Protein AF-B0Z408-F1 (afdb_monomer_lite)

Radius of gyration: 11.82 Å; chains: 1; bounding box: 23×27×33 Å

Structure (mmCIF, N/CA/C/O backbone):
data_AF-B0Z408-F1
#
_entry.id   AF-B0Z408-F1
#
loop_
_atom_site.group_PDB
_atom_site.id
_atom_site.type_symbol
_atom_site.label_atom_id
_atom_site.label_alt_id
_atom_site.label_comp_id
_atom_site.label_asym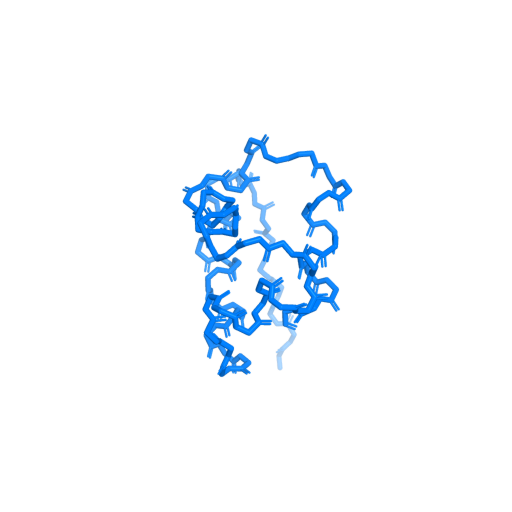_id
_atom_site.label_entity_id
_atom_site.label_seq_id
_atom_site.pdbx_PDB_ins_code
_atom_site.Cartn_x
_atom_site.Cartn_y
_atom_site.Cartn_z
_atom_site.occupancy
_atom_site.B_iso_or_equiv
_atom_site.auth_seq_id
_atom_site.auth_comp_id
_atom_site.auth_asym_id
_atom_site.auth_atom_id
_atom_site.pdbx_PDB_model_num
ATOM 1 N N . MET A 1 1 ? -0.513 -19.941 -18.799 1.00 45.50 1 MET A N 1
ATOM 2 C CA . MET A 1 1 ? 0.519 -18.994 -19.279 1.00 45.50 1 MET A CA 1
ATOM 3 C C . MET A 1 1 ? 1.051 -18.233 -18.080 1.00 45.50 1 MET A C 1
ATOM 5 O O . MET A 1 1 ? 0.244 -17.664 -17.358 1.00 45.50 1 MET A O 1
ATOM 9 N N . ASN A 1 2 ? 2.361 -18.265 -17.828 1.00 64.62 2 ASN A N 1
ATOM 10 C CA . ASN A 1 2 ? 2.968 -17.546 -16.706 1.00 64.62 2 ASN A CA 1
ATOM 11 C C . ASN A 1 2 ? 3.421 -16.160 -17.196 1.00 64.62 2 ASN A C 1
ATOM 13 O O . ASN A 1 2 ? 4.592 -15.946 -17.501 1.00 64.62 2 ASN A O 1
ATOM 17 N N . THR A 1 3 ? 2.465 -15.251 -17.399 1.00 76.81 3 THR A N 1
ATOM 18 C CA . THR A 1 3 ? 2.761 -13.895 -17.878 1.00 76.81 3 THR A CA 1
ATOM 19 C C . THR A 1 3 ? 3.424 -13.106 -16.752 1.00 76.81 3 THR A C 1
ATOM 21 O O . THR A 1 3 ? 2.787 -12.796 -15.748 1.00 76.81 3 THR A O 1
ATOM 24 N N . GLN A 1 4 ? 4.713 -12.794 -16.900 1.00 79.56 4 GLN A N 1
ATOM 25 C CA . GLN A 1 4 ? 5.442 -11.975 -15.934 1.00 79.56 4 GLN A CA 1
ATOM 26 C C . GLN A 1 4 ? 5.280 -10.487 -16.255 1.00 79.56 4 GLN A C 1
ATOM 28 O O . GLN A 1 4 ? 5.634 -10.030 -17.342 1.00 79.56 4 GLN A O 1
ATOM 33 N N . TYR A 1 5 ? 4.785 -9.717 -15.286 1.00 80.75 5 TYR A N 1
ATOM 34 C CA . TYR A 1 5 ? 4.635 -8.266 -15.391 1.00 80.75 5 TYR A CA 1
ATOM 35 C C . TYR A 1 5 ? 5.734 -7.568 -14.588 1.00 80.75 5 TYR A C 1
ATOM 37 O O . TYR A 1 5 ? 5.558 -7.240 -13.416 1.00 80.75 5 TYR A O 1
ATOM 45 N N . ALA A 1 6 ? 6.893 -7.363 -15.217 1.00 89.06 6 ALA A N 1
ATOM 46 C CA . ALA A 1 6 ? 8.011 -6.680 -14.574 1.00 89.06 6 ALA A CA 1
ATOM 47 C C . ALA A 1 6 ? 7.677 -5.208 -14.276 1.00 89.06 6 ALA A C 1
ATO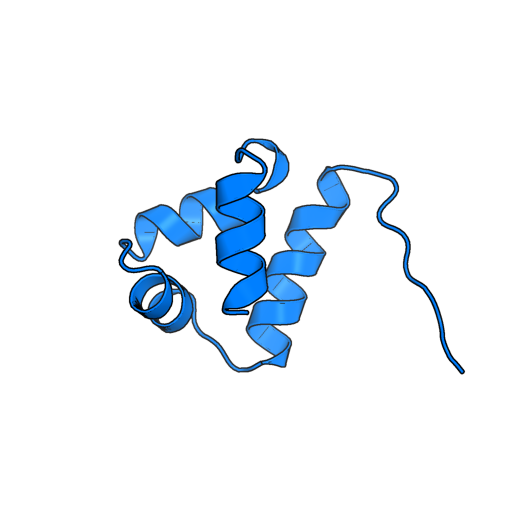M 49 O O . ALA A 1 6 ? 7.215 -4.472 -15.153 1.00 89.06 6 ALA A O 1
ATOM 50 N N . LEU A 1 7 ? 7.983 -4.768 -13.053 1.00 90.12 7 LEU A N 1
ATOM 51 C CA . LEU A 1 7 ? 7.963 -3.355 -12.684 1.00 90.12 7 LEU A CA 1
ATOM 52 C C . LEU A 1 7 ? 9.243 -2.699 -13.203 1.00 90.12 7 LEU A C 1
ATOM 54 O O . LEU A 1 7 ? 10.337 -2.980 -12.726 1.00 90.12 7 LEU A O 1
ATOM 58 N N . ARG A 1 8 ? 9.098 -1.847 -14.214 1.00 94.00 8 ARG A N 1
ATOM 59 C CA . ARG A 1 8 ? 10.179 -1.102 -14.869 1.00 94.00 8 ARG A CA 1
ATOM 60 C C . ARG A 1 8 ? 10.325 0.317 -14.332 1.00 94.00 8 ARG A C 1
ATOM 62 O O . ARG A 1 8 ? 11.378 0.918 -14.501 1.00 94.00 8 ARG A O 1
ATOM 69 N N . THR A 1 9 ? 9.281 0.871 -13.715 1.00 93.75 9 THR A N 1
ATOM 70 C CA . THR A 1 9 ? 9.302 2.233 -13.166 1.00 93.75 9 THR A CA 1
ATOM 71 C C . THR A 1 9 ? 8.617 2.305 -11.805 1.00 93.75 9 THR A C 1
ATOM 73 O O . THR A 1 9 ? 7.666 1.576 -11.522 1.00 93.75 9 THR A O 1
ATOM 76 N N . LEU A 1 10 ? 9.066 3.236 -10.959 1.00 92.31 10 LEU A N 1
ATOM 77 C CA . LEU A 1 10 ? 8.501 3.441 -9.620 1.00 92.31 10 LEU A CA 1
ATO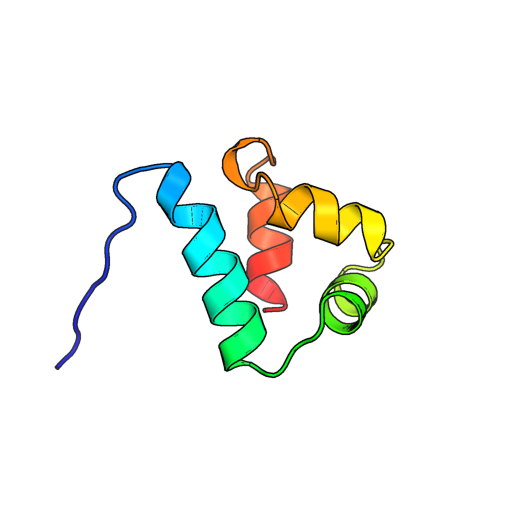M 78 C C . LEU A 1 10 ? 7.008 3.801 -9.650 1.00 92.31 10 LEU A C 1
ATOM 80 O O . LEU A 1 10 ? 6.253 3.398 -8.767 1.00 92.31 10 LEU A O 1
ATOM 84 N N . ASN A 1 11 ? 6.553 4.490 -10.698 1.00 91.50 11 ASN A N 1
ATOM 85 C CA . ASN A 1 11 ? 5.147 4.866 -10.865 1.00 91.50 11 ASN A CA 1
ATOM 86 C C . ASN A 1 11 ? 4.217 3.648 -10.999 1.00 91.50 11 ASN A C 1
ATOM 88 O O . ASN A 1 11 ? 3.026 3.756 -10.711 1.00 91.50 11 ASN A O 1
ATOM 92 N N . GLN A 1 12 ? 4.749 2.480 -11.377 1.00 93.75 12 GLN A N 1
ATOM 93 C CA . GLN A 1 12 ? 3.984 1.236 -11.454 1.00 93.75 12 GLN A CA 1
ATOM 94 C C . GLN A 1 12 ? 3.709 0.618 -10.074 1.00 93.75 12 GLN A C 1
ATOM 96 O O . GLN A 1 12 ? 2.778 -0.173 -9.949 1.00 93.75 12 GLN A O 1
ATOM 101 N N . LEU A 1 13 ? 4.431 1.010 -9.015 1.00 94.12 13 LEU A N 1
ATOM 102 C CA . LEU A 1 13 ? 4.210 0.476 -7.663 1.00 94.12 13 LEU A CA 1
ATOM 103 C C . LEU A 1 13 ? 2.810 0.793 -7.133 1.00 94.12 13 LEU A C 1
ATOM 105 O O . LEU A 1 13 ? 2.172 -0.049 -6.507 1.00 94.12 13 LEU A O 1
ATOM 109 N N . ARG A 1 14 ? 2.305 2.002 -7.394 1.00 94.88 14 ARG A N 1
ATOM 110 C CA . ARG A 1 14 ? 0.990 2.442 -6.911 1.00 94.88 14 ARG A CA 1
ATOM 111 C C . ARG A 1 14 ? -0.175 1.612 -7.459 1.00 94.88 14 ARG A C 1
ATOM 113 O O . ARG A 1 14 ? -0.938 1.094 -6.641 1.00 94.88 14 ARG A O 1
ATOM 120 N N . PRO A 1 15 ? -0.363 1.478 -8.786 1.00 94.44 15 PRO A N 1
ATOM 121 C CA . PRO A 1 15 ? -1.455 0.668 -9.315 1.00 94.44 15 PRO A CA 1
ATOM 122 C C . PRO A 1 15 ? -1.339 -0.801 -8.894 1.00 94.44 15 PRO A C 1
ATOM 124 O O . PRO A 1 15 ? -2.361 -1.417 -8.617 1.00 94.44 15 PRO A O 1
ATOM 127 N N . VAL A 1 16 ? -0.121 -1.331 -8.750 1.00 93.38 16 VAL A N 1
ATOM 128 C CA . VAL A 1 16 ? 0.126 -2.703 -8.281 1.00 93.38 16 VAL A CA 1
ATOM 129 C C . VAL A 1 16 ? -0.328 -2.883 -6.835 1.00 93.38 16 VAL A C 1
ATOM 131 O O . VAL A 1 16 ? -1.140 -3.757 -6.550 1.00 93.38 16 VAL A O 1
ATOM 134 N N . LEU A 1 17 ? 0.114 -2.011 -5.929 1.00 93.81 17 LEU A N 1
ATOM 135 C CA . LEU A 1 17 ? -0.226 -2.073 -4.507 1.00 93.81 17 LEU A CA 1
ATOM 136 C C . LEU A 1 17 ? -1.739 -1.920 -4.272 1.00 93.81 17 LEU A C 1
ATOM 138 O O . LEU A 1 17 ? -2.334 -2.650 -3.480 1.00 93.81 17 LEU A O 1
ATOM 142 N N . ILE A 1 18 ? -2.389 -1.002 -4.997 1.00 94.44 18 ILE A N 1
ATOM 143 C CA . ILE A 1 18 ? -3.848 -0.829 -4.941 1.00 94.44 18 ILE A CA 1
ATOM 144 C C . ILE A 1 18 ? -4.571 -2.034 -5.556 1.00 94.44 18 ILE A C 1
ATOM 146 O O . ILE A 1 18 ? -5.602 -2.449 -5.023 1.00 94.44 18 ILE A O 1
ATOM 150 N N . GLY A 1 19 ? -4.049 -2.569 -6.661 1.00 94.75 19 GLY A N 1
ATOM 151 C CA . GLY A 1 19 ? -4.589 -3.728 -7.363 1.00 94.75 19 GLY A CA 1
ATOM 152 C C . GLY A 1 19 ? -4.603 -4.971 -6.481 1.00 94.75 19 GLY A C 1
ATOM 153 O O . GLY A 1 19 ? -5.676 -5.520 -6.259 1.00 94.75 19 GLY A O 1
ATOM 154 N N . PHE A 1 20 ? -3.459 -5.343 -5.900 1.00 94.50 20 PHE A N 1
ATOM 155 C CA . PHE A 1 20 ? -3.347 -6.473 -4.970 1.00 94.50 20 PHE A CA 1
ATOM 156 C C . PHE A 1 20 ? -4.299 -6.335 -3.787 1.00 94.50 20 PHE A C 1
ATOM 158 O O . PHE A 1 20 ? -5.095 -7.234 -3.529 1.00 94.50 20 PHE A O 1
ATOM 165 N N . ARG A 1 21 ? -4.316 -5.162 -3.139 1.00 96.38 21 ARG A N 1
ATOM 166 C CA . ARG A 1 21 ? -5.238 -4.906 -2.028 1.00 96.38 21 ARG A CA 1
ATOM 167 C C . ARG A 1 21 ? -6.693 -5.184 -2.417 1.00 96.38 21 ARG A C 1
ATOM 169 O O . ARG A 1 21 ? -7.425 -5.819 -1.664 1.00 96.38 21 ARG A O 1
ATOM 176 N N . LYS A 1 22 ? -7.128 -4.662 -3.567 1.00 96.50 22 LYS A N 1
ATOM 177 C CA . LYS A 1 22 ? -8.503 -4.840 -4.048 1.00 96.50 22 LYS A CA 1
ATOM 178 C C . LYS A 1 22 ? -8.781 -6.286 -4.462 1.00 96.50 22 LYS A C 1
ATOM 180 O O . LYS A 1 22 ? -9.863 -6.776 -4.164 1.00 96.50 22 LYS A O 1
ATOM 185 N N . ALA A 1 23 ? -7.825 -6.953 -5.108 1.00 96.12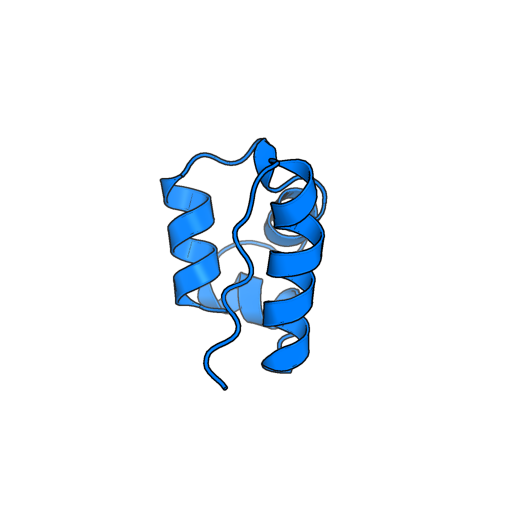 23 ALA A N 1
ATOM 186 C CA . ALA A 1 23 ? -7.942 -8.348 -5.527 1.00 96.12 23 ALA A CA 1
ATOM 187 C C . ALA A 1 23 ? -8.110 -9.301 -4.331 1.00 96.12 23 ALA A C 1
ATOM 189 O O . ALA A 1 23 ? -8.878 -10.250 -4.421 1.00 96.12 23 ALA A O 1
ATOM 190 N N . ASN A 1 24 ? -7.481 -8.993 -3.193 1.00 95.56 24 ASN A N 1
ATOM 191 C CA . ASN A 1 24 ? -7.650 -9.727 -1.936 1.00 95.56 24 ASN A CA 1
ATOM 192 C C . ASN A 1 24 ? -8.855 -9.263 -1.090 1.00 95.56 24 ASN A C 1
ATOM 194 O O . ASN A 1 24 ? -8.989 -9.654 0.067 1.00 95.56 24 ASN A O 1
ATOM 198 N N . GLY A 1 25 ? -9.730 -8.398 -1.621 1.00 96.69 25 GLY A N 1
ATOM 199 C CA . GLY A 1 25 ? -10.923 -7.917 -0.910 1.00 96.69 25 GLY A CA 1
ATOM 200 C C . GLY A 1 25 ? -10.627 -7.031 0.308 1.00 96.69 25 GLY A C 1
ATOM 201 O O . GLY A 1 25 ? -11.514 -6.778 1.121 1.00 96.69 25 GLY A O 1
ATOM 202 N N . LEU A 1 26 ? -9.394 -6.539 0.453 1.00 97.25 26 LEU A N 1
ATOM 203 C CA . LEU A 1 26 ? -8.974 -5.782 1.628 1.00 97.25 26 LEU A CA 1
ATOM 204 C C . LEU A 1 26 ? -9.350 -4.307 1.499 1.00 97.25 26 LEU A C 1
ATOM 206 O O . LEU A 1 26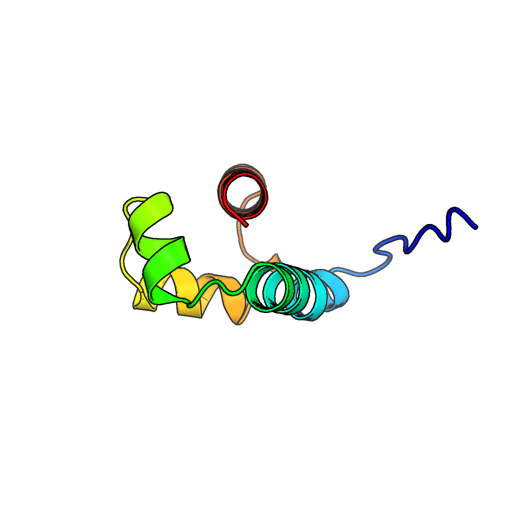 ? -9.069 -3.641 0.499 1.00 97.25 26 LEU A O 1
ATOM 210 N N . THR A 1 27 ? -9.916 -3.727 2.553 1.00 96.94 27 THR A N 1
ATOM 211 C CA . THR A 1 27 ? -10.049 -2.267 2.667 1.00 96.94 27 THR A CA 1
ATOM 212 C C . THR A 1 27 ? -8.739 -1.637 3.152 1.00 96.94 27 THR A C 1
ATOM 214 O O . THR A 1 27 ? -7.844 -2.319 3.650 1.00 96.94 27 THR A O 1
ATOM 217 N N . GLN A 1 28 ? -8.608 -0.311 3.039 1.00 96.50 28 GLN A N 1
ATOM 218 C CA . GLN A 1 28 ? -7.475 0.399 3.653 1.00 96.50 28 GLN A CA 1
ATOM 219 C C . GLN A 1 28 ? -7.420 0.182 5.172 1.00 96.50 28 GLN A C 1
ATOM 221 O O . GLN A 1 28 ? -6.330 0.059 5.724 1.00 96.50 28 GLN A O 1
ATOM 226 N N . LYS A 1 29 ? -8.589 0.101 5.822 1.00 97.56 29 LYS A N 1
ATOM 227 C CA . LYS A 1 29 ? -8.716 -0.178 7.252 1.00 97.56 29 LYS A CA 1
ATOM 228 C C . LYS A 1 29 ? -8.141 -1.555 7.595 1.00 97.56 29 LYS A C 1
ATOM 230 O O . LYS A 1 29 ? -7.270 -1.633 8.454 1.00 97.56 29 LYS A O 1
ATOM 235 N N . ASN A 1 30 ? -8.509 -2.598 6.846 1.00 97.81 30 ASN A N 1
ATOM 236 C CA . ASN A 1 30 ? -8.010 -3.955 7.103 1.00 97.81 30 ASN A CA 1
ATOM 237 C C . ASN A 1 30 ? -6.486 -4.050 6.992 1.00 97.81 30 ASN A C 1
ATOM 239 O O . ASN A 1 30 ? -5.839 -4.647 7.847 1.00 97.81 30 ASN A O 1
ATOM 243 N N . VAL A 1 31 ? -5.896 -3.439 5.959 1.00 97.12 31 VAL A N 1
ATOM 244 C CA . VAL A 1 31 ? -4.433 -3.439 5.802 1.00 97.12 31 VAL A CA 1
ATOM 245 C C . VAL A 1 31 ? -3.765 -2.652 6.930 1.00 97.12 31 VAL A C 1
ATOM 247 O O . VAL A 1 31 ? -2.744 -3.083 7.456 1.00 97.12 31 VAL A O 1
ATOM 250 N N . SER A 1 32 ? -4.347 -1.523 7.343 1.00 97.00 32 SER A N 1
ATOM 251 C CA . SER A 1 32 ? -3.801 -0.728 8.446 1.00 97.00 32 SER A CA 1
ATOM 252 C C . SER A 1 32 ? -3.840 -1.465 9.789 1.00 97.00 32 SER A C 1
ATOM 254 O O . SER A 1 32 ? -2.851 -1.435 10.515 1.00 97.00 32 SER A O 1
ATOM 256 N N . GLU A 1 33 ? -4.916 -2.211 10.063 1.00 97.81 33 GLU A N 1
ATOM 257 C CA . GLU A 1 33 ? -5.054 -3.054 11.257 1.00 97.81 33 GLU A CA 1
ATOM 258 C C . GLU A 1 33 ? -3.996 -4.164 11.278 1.00 97.81 33 GLU A C 1
ATOM 260 O O . GLU A 1 33 ? -3.298 -4.324 12.275 1.00 97.81 33 GLU A O 1
ATOM 265 N N . ARG A 1 34 ? -3.798 -4.868 10.152 1.00 96.69 34 ARG A N 1
ATOM 266 C CA . ARG A 1 34 ? -2.766 -5.918 10.021 1.00 96.69 34 ARG A CA 1
ATOM 267 C C . ARG A 1 34 ? -1.345 -5.392 10.225 1.00 96.69 34 ARG A C 1
ATOM 269 O O . ARG A 1 34 ? -0.484 -6.116 10.709 1.00 96.69 34 ARG A O 1
ATOM 276 N N . LEU A 1 35 ? -1.099 -4.143 9.840 1.00 96.19 35 LEU A N 1
ATOM 277 C CA . LEU A 1 35 ? 0.201 -3.485 9.978 1.00 96.19 35 LEU A CA 1
ATOM 278 C C . LEU A 1 35 ? 0.404 -2.814 11.343 1.00 96.19 35 LEU A C 1
ATOM 280 O O . LEU A 1 35 ? 1.504 -2.326 11.598 1.00 96.19 35 LEU A O 1
ATOM 284 N N . GLY A 1 36 ? -0.628 -2.734 12.189 1.00 96.88 36 GLY A N 1
ATOM 285 C CA . GLY A 1 36 ? -0.571 -1.983 13.446 1.00 96.88 36 GLY A CA 1
ATOM 286 C C . GLY A 1 36 ? -0.367 -0.474 13.249 1.00 96.88 36 GLY A C 1
ATOM 287 O O . GLY A 1 36 ? 0.274 0.173 14.073 1.00 96.88 36 GLY A O 1
ATOM 288 N N . ILE A 1 37 ? -0.868 0.097 12.146 1.00 96.06 37 ILE A N 1
ATOM 289 C CA . ILE A 1 37 ? -0.756 1.531 11.818 1.00 96.06 37 ILE A CA 1
ATOM 290 C C . ILE A 1 37 ? -2.139 2.156 11.623 1.00 96.06 37 ILE A C 1
ATOM 292 O O . ILE A 1 37 ? -3.134 1.466 11.434 1.00 96.06 37 ILE A O 1
ATOM 296 N N . THR A 1 38 ? -2.220 3.487 11.593 1.00 97.94 38 THR A N 1
ATOM 297 C CA . THR A 1 38 ? -3.494 4.163 11.304 1.00 97.94 38 THR A CA 1
ATOM 298 C C . THR A 1 38 ? -3.871 4.065 9.821 1.00 97.94 38 THR A C 1
ATOM 300 O O . THR A 1 38 ? -3.005 4.043 8.938 1.00 97.94 38 THR A O 1
ATOM 303 N N . GLN A 1 39 ? -5.172 4.105 9.513 1.00 96.75 39 GLN A N 1
ATOM 304 C CA . GLN A 1 39 ? -5.658 4.116 8.126 1.00 96.75 39 GLN A CA 1
ATOM 305 C C . GLN A 1 39 ? -5.091 5.299 7.320 1.00 96.75 39 GLN A C 1
ATOM 307 O O . GLN A 1 39 ? -4.732 5.134 6.156 1.00 96.75 39 GLN A O 1
ATOM 312 N N . GLN A 1 40 ? -4.932 6.476 7.939 1.00 97.12 40 GLN A N 1
ATOM 313 C CA . GLN A 1 40 ? -4.310 7.646 7.306 1.00 97.12 40 GLN A CA 1
ATOM 314 C C . GLN A 1 40 ? -2.840 7.385 6.934 1.00 97.12 40 GLN A C 1
ATOM 316 O O . GLN A 1 40 ? -2.381 7.786 5.862 1.00 97.12 40 GLN A O 1
ATOM 321 N N . THR A 1 41 ? -2.107 6.676 7.797 1.00 95.69 41 THR A N 1
ATOM 322 C CA . THR A 1 41 ? -0.704 6.299 7.571 1.00 95.69 41 THR A CA 1
ATOM 323 C C . THR A 1 41 ? -0.575 5.349 6.382 1.00 95.69 41 THR A C 1
ATOM 325 O O . THR A 1 41 ? 0.339 5.501 5.566 1.00 95.69 41 THR A O 1
ATOM 328 N N . TYR A 1 42 ? -1.514 4.410 6.241 1.00 96.38 42 TYR A N 1
ATOM 329 C CA . TYR A 1 42 ? -1.601 3.544 5.068 1.00 96.38 42 TYR A CA 1
ATOM 330 C C . TYR A 1 42 ? -2.025 4.310 3.804 1.00 96.38 42 TYR A C 1
ATOM 332 O O . TYR A 1 42 ? -1.424 4.130 2.748 1.00 96.38 42 TYR A O 1
ATOM 340 N N . ALA A 1 43 ? -3.008 5.211 3.897 1.00 95.00 43 ALA A N 1
ATOM 341 C CA . ALA A 1 43 ? -3.484 6.001 2.761 1.00 95.00 43 ALA A CA 1
ATOM 342 C C . ALA A 1 43 ? -2.373 6.871 2.147 1.00 95.00 43 ALA A C 1
ATOM 344 O O . ALA A 1 43 ? -2.244 6.919 0.924 1.00 95.00 43 ALA A O 1
ATOM 345 N N . ARG A 1 44 ? -1.522 7.494 2.978 1.00 94.75 44 ARG A N 1
ATOM 346 C CA . ARG A 1 44 ? -0.341 8.247 2.517 1.00 94.75 44 ARG A CA 1
ATOM 347 C C . ARG A 1 44 ? 0.656 7.354 1.773 1.00 94.75 44 ARG A C 1
ATOM 349 O O . ARG A 1 44 ? 1.122 7.733 0.703 1.00 94.75 44 ARG A O 1
ATOM 356 N N . LEU A 1 45 ? 0.924 6.152 2.292 1.00 94.50 45 LEU A N 1
ATOM 357 C CA . LEU A 1 45 ? 1.778 5.171 1.614 1.00 94.50 45 LEU A CA 1
ATOM 358 C C . LEU A 1 45 ? 1.174 4.732 0.275 1.00 94.50 45 LEU A C 1
ATOM 360 O O . LEU A 1 45 ? 1.872 4.701 -0.728 1.00 94.50 45 LEU A O 1
ATOM 364 N N . GLY A 1 46 ? -0.126 4.433 0.231 1.00 91.94 46 GLY A N 1
ATOM 365 C CA . GLY A 1 46 ? -0.806 4.037 -1.004 1.00 91.94 46 GLY A CA 1
ATOM 366 C C . GLY A 1 46 ? -0.887 5.154 -2.053 1.00 91.94 46 GLY A C 1
ATOM 367 O O . GLY A 1 46 ? -1.004 4.865 -3.244 1.00 91.94 46 GLY A O 1
ATOM 368 N N . ALA A 1 47 ? -0.817 6.422 -1.639 1.00 94.44 47 ALA A N 1
ATOM 369 C CA . ALA A 1 47 ? -0.778 7.568 -2.544 1.00 94.44 47 ALA A CA 1
ATOM 370 C C . ALA A 1 47 ? 0.601 7.757 -3.196 1.00 94.44 47 ALA A C 1
ATOM 372 O O . ALA A 1 47 ? 0.660 8.107 -4.376 1.00 94.44 47 ALA A O 1
ATOM 373 N N . ASN A 1 48 ? 1.685 7.489 -2.458 1.00 95.25 48 ASN A N 1
ATOM 374 C CA . ASN A 1 48 ? 3.059 7.566 -2.953 1.00 95.25 48 ASN A CA 1
ATOM 375 C C . ASN A 1 48 ? 3.942 6.435 -2.378 1.00 95.25 48 ASN A C 1
ATOM 377 O O . ASN A 1 48 ? 4.727 6.662 -1.458 1.00 95.25 48 ASN A O 1
ATOM 381 N N . PRO A 1 49 ? 3.836 5.201 -2.899 1.00 94.31 49 PRO A N 1
ATOM 382 C CA . PRO A 1 49 ? 4.623 4.081 -2.386 1.00 94.31 49 PRO A CA 1
ATOM 383 C C . PRO A 1 49 ? 6.107 4.180 -2.753 1.00 94.31 49 PRO A C 1
ATOM 385 O O . PRO A 1 49 ? 6.941 3.629 -2.045 1.00 94.31 49 PRO A O 1
ATOM 388 N N . ALA A 1 50 ? 6.455 4.911 -3.814 1.00 94.38 50 ALA A N 1
ATOM 389 C CA . ALA A 1 50 ? 7.836 5.077 -4.260 1.00 94.38 50 ALA A CA 1
ATOM 390 C C . ALA A 1 50 ? 8.711 5.857 -3.262 1.00 94.38 50 ALA A C 1
ATOM 392 O O . ALA A 1 50 ? 9.925 5.688 -3.263 1.00 94.38 50 ALA A O 1
ATOM 393 N N . SER A 1 51 ? 8.112 6.690 -2.402 1.00 93.31 51 SER A N 1
ATOM 394 C CA . SER A 1 51 ? 8.835 7.400 -1.339 1.00 93.31 51 SER A CA 1
ATOM 395 C C . SER A 1 51 ? 8.983 6.591 -0.048 1.00 93.31 51 SER A C 1
ATOM 397 O O . SER A 1 51 ? 9.570 7.084 0.914 1.00 93.31 51 SER A O 1
ATOM 399 N N . ALA A 1 52 ? 8.392 5.396 0.039 1.00 93.56 52 ALA A N 1
ATOM 400 C CA . ALA A 1 52 ? 8.514 4.551 1.219 1.00 93.56 52 ALA A CA 1
ATOM 401 C C . ALA A 1 52 ? 9.821 3.747 1.172 1.00 93.56 52 ALA A C 1
ATOM 403 O O . ALA A 1 52 ? 10.206 3.222 0.130 1.00 93.56 52 ALA A O 1
ATOM 404 N N . GLY A 1 53 ? 10.478 3.604 2.325 1.00 94.38 53 GLY A N 1
ATOM 405 C CA . GLY A 1 53 ? 11.617 2.698 2.460 1.00 94.38 53 GLY A CA 1
ATOM 406 C C . GLY A 1 53 ? 11.227 1.246 2.164 1.00 94.38 53 GLY A C 1
ATOM 407 O O . GLY A 1 53 ? 10.083 0.839 2.394 1.00 94.38 53 GLY A O 1
ATOM 408 N N . PHE A 1 54 ? 12.195 0.457 1.693 1.00 93.56 54 PHE A N 1
ATOM 409 C CA . PHE A 1 54 ? 11.972 -0.932 1.286 1.00 93.56 54 PHE A CA 1
ATOM 410 C C . PHE A 1 54 ? 11.349 -1.787 2.395 1.00 93.56 54 PHE A C 1
ATOM 412 O O . PHE A 1 54 ? 10.395 -2.509 2.131 1.00 93.56 54 PHE A O 1
ATOM 419 N N . GLU A 1 55 ? 11.803 -1.652 3.646 1.00 95.56 55 GLU A N 1
ATOM 420 C CA . GLU A 1 55 ? 11.236 -2.395 4.781 1.00 95.56 55 GLU A CA 1
ATOM 421 C C . GLU A 1 55 ? 9.725 -2.159 4.925 1.00 95.56 55 GLU A C 1
ATOM 423 O O . GLU A 1 55 ? 8.941 -3.085 5.140 1.00 95.56 55 GLU A O 1
ATOM 428 N N . ARG A 1 56 ? 9.292 -0.908 4.759 1.00 94.69 56 ARG A N 1
ATOM 429 C CA . ARG A 1 56 ? 7.884 -0.547 4.883 1.00 94.69 56 ARG A CA 1
ATOM 430 C C . ARG A 1 56 ? 7.062 -1.081 3.714 1.00 94.69 56 ARG A C 1
A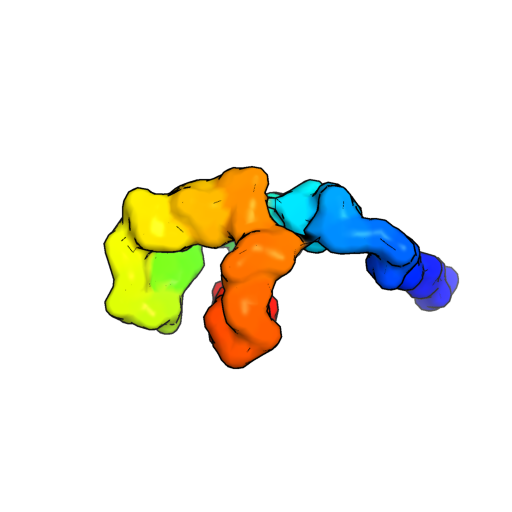TOM 432 O O . ARG A 1 56 ? 5.942 -1.533 3.933 1.00 94.69 56 ARG A O 1
ATOM 439 N N . LEU A 1 57 ? 7.610 -1.055 2.499 1.00 94.75 57 LEU A N 1
ATOM 440 C CA . LEU A 1 57 ? 6.987 -1.690 1.335 1.00 94.75 57 LEU A CA 1
ATOM 441 C C . LEU A 1 57 ? 6.865 -3.202 1.528 1.00 94.75 57 LEU A C 1
ATOM 443 O O . LEU A 1 57 ? 5.787 -3.748 1.314 1.00 94.75 57 LEU A O 1
ATOM 447 N N . PHE A 1 58 ? 7.930 -3.854 1.991 1.00 95.00 58 PHE A N 1
ATOM 448 C CA . PHE A 1 58 ? 7.955 -5.288 2.257 1.00 95.00 58 PHE A CA 1
ATOM 449 C C . PHE A 1 58 ? 6.863 -5.688 3.252 1.00 95.00 58 PHE A C 1
ATOM 451 O O . PHE A 1 58 ? 6.041 -6.542 2.939 1.00 95.00 58 PHE A O 1
ATOM 458 N N . ARG A 1 59 ? 6.764 -4.995 4.397 1.00 95.50 59 ARG A N 1
ATOM 459 C CA . ARG A 1 59 ? 5.697 -5.232 5.386 1.00 95.50 59 ARG A CA 1
ATOM 460 C C . ARG A 1 59 ? 4.298 -5.114 4.778 1.00 95.50 59 ARG A C 1
ATOM 462 O O . ARG A 1 59 ? 3.436 -5.920 5.105 1.00 95.50 59 ARG A O 1
ATOM 469 N N . VAL A 1 60 ? 4.068 -4.129 3.902 1.00 95.25 60 VAL A N 1
ATOM 470 C CA . VAL A 1 60 ? 2.780 -3.977 3.207 1.00 95.25 60 VAL A CA 1
ATOM 471 C C . VAL A 1 60 ? 2.516 -5.179 2.306 1.00 95.25 60 VAL A C 1
ATOM 473 O O . VAL A 1 60 ? 1.453 -5.775 2.420 1.00 95.25 60 VAL A O 1
ATOM 476 N N . PHE A 1 61 ? 3.464 -5.571 1.454 1.00 94.19 61 PHE A N 1
ATOM 477 C CA . PHE A 1 61 ? 3.284 -6.727 0.572 1.00 94.19 61 PHE A CA 1
ATOM 478 C C . PHE A 1 61 ? 3.038 -8.033 1.336 1.00 94.19 61 PHE A C 1
ATOM 480 O O . PHE A 1 61 ? 2.245 -8.844 0.874 1.00 94.19 61 PHE A O 1
ATOM 487 N N . SER A 1 62 ? 3.630 -8.211 2.519 1.00 94.62 62 SER A N 1
ATOM 488 C CA . SER A 1 62 ? 3.424 -9.407 3.349 1.00 94.62 62 SER A CA 1
ATOM 489 C C . SER A 1 62 ? 2.009 -9.554 3.923 1.00 94.62 62 SER A C 1
ATOM 491 O O . SER A 1 62 ? 1.671 -10.632 4.405 1.00 94.62 62 SER A O 1
ATOM 493 N N . VAL A 1 63 ? 1.191 -8.495 3.918 1.00 93.94 63 VAL A N 1
ATOM 494 C CA . VAL A 1 63 ? -0.183 -8.520 4.464 1.00 93.94 63 VAL A CA 1
ATOM 495 C C . VAL A 1 63 ? -1.272 -8.307 3.411 1.00 93.94 63 VAL A C 1
ATOM 497 O O . VAL A 1 63 ? -2.460 -8.323 3.768 1.00 93.94 63 VAL A O 1
ATOM 500 N N . LEU A 1 64 ? -0.864 -8.014 2.171 1.00 90.38 64 LEU A N 1
ATOM 501 C CA . LEU A 1 64 ? -1.745 -7.702 1.051 1.00 90.38 64 LEU A CA 1
ATOM 502 C C . LEU A 1 64 ? -2.418 -8.923 0.453 1.00 90.38 64 LEU A C 1
ATOM 504 O O . LEU A 1 64 ? -1.865 -10.037 0.510 1.00 90.38 64 LEU A O 1
#

Sequence (64 aa):
MNTQYALRTLNQLRPVLIGFRKANGLTQKNVSERLGITQQTYARLGANPASAGFERLFRVFSVL

Organism: Escherichia coli (NCBI:txid562)

Foldseek 3Di:
DPDDDDDPDQVVLLCVLVVVCVVVVHDLCRLCVQLVHDSVVSVVCSVRVSPDDPVVVVSSVVRD

pLDDT: mean 92.94, std 7.99, range [45.5, 97.94]

InterPro domains:
  IPR001387 Cro/C1-type, helix-turn-helix domain [PF01381] (21-62)
  IPR001387 Cro/C1-type, helix-turn-helix domain [PS50943] (17-45)
  IPR001387 Cro/C1-type, helix-turn-helix domain [cd00093] (20-64)
  IPR010982 Lambda repressor-like, DNA-binding domain superfamily [G3DSA:1.10.260.40] (1-64)
  IPR010982 Lambda repressor-like, DNA-binding domain superfamily [SSF47413] (7-64)

Secondary structure (DSSP, 8-state):
--------SGGGHHHHHHHHHHHTT--HHHHHHHHTS-HHHHHHHHH-GGGS-HHHHHHHHTT-